Protein AF-A0A645CZB3-F1 (afdb_monomer_lite)

Secondary structure (DSSP, 8-state):
---SS-HHHHHHHHHHHHHSSS-HHHHHHHTT-S-HHHHHHHHHHHHHTT-S-HHHHHHHHHHHHHHHHTS--S-------HHHHHHHHHHHHHHHHHHHHHHHHHHHHHHHTT-

InterPro domains:
  IPR002514 Transposase IS3/IS911family [PF01527] (3-98)
  IPR009057 Homedomain-like superfamily [SSF46689] (2-105)

pLDDT: mean 81.79, std 15.64, range [41.94, 97.06]

Radius of gyration: 24.84 Å; chains: 1; bounding box: 57×36×69 Å

Sequence (115 aa):
MVSKYSTEFKLHVVRTYLNSPFGIRVAARSLGLPSKNYLTRWMQELTQKGLLTKEEIAAMEQKSSYQTKNRPAVESMHEMSPSEKQLAEENLRLKAEVDFLRTLVSLDDLNSKKK

Foldseek 3Di:
DDDPDDLVRLVVLLVCQLPDPDALQVSCVVVVHPGSVSNVVSLVVCVVVVVDDPVSVVSVVVSVVVVVVPPDPDDDDDDQDPVRVVVVVVVVVVVVVVVVVVVVVVVVVVVVVVD

Structure (mmCIF, N/CA/C/O backbone):
data_AF-A0A645CZB3-F1
#
_entry.id   AF-A0A645CZB3-F1
#
loop_
_atom_site.group_PDB
_atom_site.id
_atom_site.type_symbol
_atom_site.label_atom_id
_atom_site.label_alt_id
_atom_site.label_comp_id
_atom_site.label_asym_id
_atom_site.label_entity_id
_atom_site.label_seq_id
_atom_site.pdbx_PDB_ins_code
_atom_site.Cartn_x
_atom_site.Cartn_y
_atom_site.Cartn_z
_atom_site.occupancy
_atom_site.B_iso_or_equiv
_atom_site.auth_seq_id
_atom_site.auth_comp_id
_atom_site.auth_asym_id
_atom_site.auth_atom_id
_atom_site.pdbx_PDB_model_num
ATOM 1 N N . MET A 1 1 ? -26.382 -11.132 9.901 1.00 41.94 1 MET A N 1
ATOM 2 C CA . MET A 1 1 ? -25.725 -11.188 8.574 1.00 41.94 1 MET A CA 1
ATOM 3 C C . MET A 1 1 ? -24.358 -11.823 8.734 1.00 41.94 1 MET A C 1
ATOM 5 O O . MET A 1 1 ? -23.608 -11.389 9.599 1.00 41.94 1 MET A O 1
ATOM 9 N N . VAL A 1 2 ? -24.038 -12.831 7.925 1.00 56.47 2 VAL A N 1
ATOM 10 C CA . VAL A 1 2 ? -22.695 -13.423 7.882 1.00 56.47 2 VAL A CA 1
ATOM 11 C C . VAL A 1 2 ? -21.768 -12.434 7.175 1.00 56.47 2 VAL A C 1
ATOM 13 O O . VAL A 1 2 ? -22.051 -11.994 6.062 1.00 56.47 2 VAL A O 1
ATOM 16 N N . SER A 1 3 ? -20.685 -12.027 7.835 1.00 67.50 3 SER A N 1
ATOM 17 C CA . SER A 1 3 ? -19.648 -11.213 7.197 1.00 67.50 3 SER A CA 1
ATOM 18 C C . SER A 1 3 ? -19.012 -12.033 6.073 1.00 67.50 3 SER A C 1
ATOM 20 O O . SER A 1 3 ? -18.481 -13.106 6.339 1.00 67.50 3 SER A O 1
ATOM 22 N N . LYS A 1 4 ? -19.022 -11.521 4.832 1.00 82.88 4 LYS A N 1
ATOM 23 C CA . LYS A 1 4 ? -18.364 -12.158 3.669 1.00 82.88 4 LYS A CA 1
ATOM 24 C C . LYS A 1 4 ? -16.873 -12.447 3.911 1.00 82.88 4 LYS A C 1
ATOM 26 O O . LYS A 1 4 ? -16.302 -13.316 3.266 1.00 82.88 4 LYS A O 1
ATOM 31 N N . TYR A 1 5 ? -16.258 -11.710 4.834 1.00 87.94 5 TYR A N 1
ATOM 32 C CA . TYR A 1 5 ? -14.848 -11.821 5.185 1.00 87.94 5 TYR A CA 1
ATOM 33 C C . TYR A 1 5 ? -14.690 -12.211 6.653 1.00 87.94 5 TYR A C 1
ATOM 35 O O . TYR A 1 5 ? -15.314 -11.595 7.527 1.00 87.94 5 TYR A O 1
ATOM 43 N N . SER A 1 6 ? -13.841 -13.205 6.917 1.00 91.94 6 SER A N 1
ATOM 44 C CA . SER A 1 6 ? -13.476 -13.618 8.273 1.00 91.94 6 SER A CA 1
ATOM 45 C C . SER A 1 6 ? -12.645 -12.540 8.974 1.00 91.94 6 SER A C 1
ATOM 47 O O . SER A 1 6 ? -11.994 -11.717 8.327 1.00 91.94 6 SER A O 1
ATOM 49 N N . THR A 1 7 ? -12.657 -12.538 10.308 1.00 92.19 7 THR A N 1
ATOM 50 C CA . THR A 1 7 ? -11.849 -11.605 11.111 1.00 92.19 7 THR A CA 1
ATOM 51 C C . THR A 1 7 ? -10.357 -11.741 10.798 1.00 92.19 7 THR A C 1
ATOM 53 O O . THR A 1 7 ? -9.697 -10.728 10.584 1.00 92.19 7 THR A O 1
ATOM 56 N N . GLU A 1 8 ? -9.859 -12.973 10.664 1.00 91.88 8 GLU A N 1
ATOM 57 C CA . GLU A 1 8 ? -8.468 -13.265 10.285 1.00 91.88 8 GLU A CA 1
ATOM 58 C C . GLU A 1 8 ? -8.085 -12.637 8.942 1.00 91.88 8 GLU A C 1
ATOM 60 O O . GLU A 1 8 ? -7.046 -11.990 8.815 1.00 91.88 8 GLU A O 1
ATOM 65 N N . PHE A 1 9 ? -8.965 -12.742 7.941 1.00 93.19 9 PHE A N 1
ATOM 66 C CA . PHE A 1 9 ? -8.727 -12.126 6.639 1.00 93.19 9 PHE A CA 1
ATOM 67 C C . PHE A 1 9 ? -8.659 -10.597 6.740 1.00 93.19 9 PHE A C 1
ATOM 69 O O . PHE A 1 9 ? -7.765 -9.973 6.167 1.00 93.19 9 PHE A O 1
ATOM 76 N N . LYS A 1 10 ? -9.575 -9.982 7.501 1.00 93.69 10 LYS A N 1
ATOM 77 C CA . LYS A 1 10 ? -9.568 -8.528 7.727 1.00 93.69 10 LYS A CA 1
ATOM 78 C C . LYS A 1 10 ? -8.268 -8.076 8.398 1.00 93.69 10 LYS A C 1
ATOM 80 O O . LYS A 1 10 ? -7.697 -7.072 7.975 1.00 93.69 10 LYS A O 1
ATOM 85 N N . LEU A 1 11 ? -7.792 -8.819 9.401 1.00 94.38 11 LEU A N 1
ATOM 86 C CA . LEU A 1 11 ? -6.527 -8.546 10.090 1.00 94.38 11 LEU A CA 1
ATOM 87 C C . LEU A 1 11 ? -5.337 -8.625 9.137 1.00 94.38 11 LEU A C 1
ATOM 89 O O . LEU A 1 11 ? -4.534 -7.694 9.081 1.00 94.38 11 LEU A O 1
ATOM 93 N N . HIS A 1 12 ? -5.253 -9.696 8.348 1.00 93.69 12 HIS A N 1
ATOM 94 C CA . HIS A 1 12 ? -4.190 -9.871 7.364 1.00 93.69 12 HIS A CA 1
ATOM 95 C C . HIS A 1 12 ? -4.141 -8.706 6.363 1.00 93.69 12 HIS A C 1
ATOM 97 O O . HIS A 1 12 ? -3.079 -8.125 6.127 1.00 93.69 12 HIS A O 1
ATOM 103 N N . VAL A 1 13 ? -5.298 -8.309 5.827 1.00 93.38 13 VAL A N 1
ATOM 104 C CA . VAL A 1 13 ? -5.420 -7.187 4.887 1.00 93.38 13 VAL A CA 1
ATOM 105 C C . VAL A 1 13 ? -4.959 -5.870 5.512 1.00 93.38 13 VAL A C 1
ATOM 107 O O . VAL A 1 13 ? -4.192 -5.132 4.892 1.00 93.38 13 VAL A O 1
ATOM 110 N N . VAL A 1 14 ? -5.404 -5.568 6.735 1.00 93.31 14 VAL A N 1
ATOM 111 C CA . VAL A 1 14 ? -5.039 -4.319 7.419 1.00 93.31 14 VAL A CA 1
ATOM 112 C C . VAL A 1 14 ? -3.542 -4.279 7.719 1.00 93.31 14 VAL A C 1
ATOM 114 O O . VAL A 1 14 ? -2.897 -3.286 7.396 1.00 93.31 14 VAL A O 1
ATOM 117 N N . ARG A 1 15 ? -2.953 -5.363 8.230 1.00 93.75 15 ARG A N 1
ATOM 118 C CA . ARG A 1 15 ? -1.503 -5.443 8.482 1.00 93.75 15 ARG A CA 1
ATOM 119 C C . ARG A 1 15 ? -0.679 -5.297 7.209 1.00 93.75 15 ARG A C 1
ATOM 121 O O . ARG A 1 15 ? 0.305 -4.562 7.186 1.00 93.75 15 ARG A O 1
ATOM 128 N N . THR A 1 16 ? -1.122 -5.932 6.127 1.00 92.00 16 THR A N 1
ATOM 129 C CA . THR A 1 16 ? -0.483 -5.793 4.813 1.00 92.00 16 THR A CA 1
ATOM 130 C C . THR A 1 16 ? -0.504 -4.343 4.337 1.00 92.00 16 THR A C 1
ATOM 132 O O . THR A 1 16 ? 0.500 -3.840 3.838 1.00 92.00 16 THR A O 1
ATOM 135 N N . TYR A 1 17 ? -1.618 -3.636 4.542 1.00 91.56 17 TYR A N 1
ATOM 136 C CA . TYR A 1 17 ? -1.708 -2.208 4.246 1.00 91.56 17 TYR A CA 1
ATOM 137 C C . TYR A 1 17 ? -0.747 -1.362 5.100 1.00 91.56 17 TYR A C 1
ATOM 139 O O . TYR A 1 17 ? -0.081 -0.482 4.555 1.00 91.56 17 TYR A O 1
ATOM 147 N N . LEU A 1 18 ? -0.631 -1.628 6.405 1.00 90.25 18 LEU A N 1
ATOM 148 C CA . LEU A 1 18 ? 0.264 -0.867 7.288 1.00 90.25 18 LEU A CA 1
ATOM 149 C C . LEU A 1 18 ? 1.734 -0.994 6.870 1.00 90.25 18 LEU A C 1
ATOM 151 O O . LEU A 1 18 ? 2.440 0.015 6.805 1.00 90.25 18 LEU A O 1
ATOM 155 N N . ASN A 1 19 ? 2.145 -2.201 6.481 1.00 88.81 19 ASN A N 1
ATOM 156 C CA . ASN A 1 19 ? 3.505 -2.499 6.025 1.00 88.81 19 ASN A CA 1
ATOM 157 C C . ASN A 1 19 ? 3.783 -2.057 4.578 1.00 88.81 19 ASN A C 1
ATOM 159 O O . ASN A 1 19 ? 4.934 -1.990 4.156 1.00 88.81 19 ASN A O 1
ATOM 163 N N . SER A 1 20 ? 2.747 -1.749 3.797 1.00 85.50 20 SER A N 1
ATOM 164 C CA . SER A 1 20 ? 2.890 -1.357 2.396 1.00 85.50 20 SER A CA 1
ATOM 165 C C . SER A 1 20 ? 3.240 0.127 2.251 1.00 85.50 20 SER A C 1
ATOM 167 O O . SER A 1 20 ? 2.619 0.951 2.919 1.00 85.50 20 SER A O 1
ATOM 169 N N . PRO A 1 21 ? 4.133 0.538 1.331 1.00 84.62 21 PRO A N 1
ATOM 170 C CA . PRO A 1 21 ? 4.383 1.958 1.057 1.00 84.62 21 PRO A CA 1
ATOM 171 C C . PRO A 1 21 ? 3.192 2.661 0.380 1.00 84.62 21 PRO A C 1
ATOM 173 O O . PRO A 1 21 ? 3.179 3.883 0.253 1.00 84.62 21 PRO A O 1
ATOM 176 N N . PHE A 1 22 ? 2.180 1.912 -0.066 1.00 84.62 22 PHE A N 1
ATOM 177 C CA . PHE A 1 22 ? 1.093 2.442 -0.874 1.00 84.62 22 PHE A CA 1
ATOM 178 C C . PHE A 1 22 ? -0.062 3.015 -0.044 1.00 84.62 22 PHE A C 1
ATOM 180 O O . PHE A 1 22 ? -0.399 2.548 1.042 1.00 84.62 22 PHE A O 1
ATOM 187 N N . GLY A 1 23 ? -0.739 4.019 -0.607 1.00 85.75 23 GLY A N 1
ATOM 188 C CA . GLY A 1 23 ? -1.960 4.569 -0.024 1.00 85.75 23 GLY A CA 1
ATOM 189 C C . GLY A 1 23 ? -3.144 3.595 -0.090 1.00 85.75 23 GLY A C 1
ATOM 190 O O . GLY A 1 23 ? -3.186 2.681 -0.915 1.00 85.75 23 GLY A O 1
ATOM 191 N N . ILE A 1 24 ? -4.173 3.855 0.724 1.00 86.94 24 ILE A N 1
ATOM 192 C CA . ILE A 1 24 ? -5.322 2.954 0.931 1.00 86.94 24 ILE A CA 1
ATOM 193 C C . ILE A 1 24 ? -6.037 2.531 -0.362 1.00 86.94 24 ILE A C 1
ATOM 195 O O . ILE A 1 24 ? -6.545 1.421 -0.457 1.00 86.94 24 ILE A O 1
ATOM 199 N N . ARG A 1 25 ? -6.076 3.406 -1.380 1.00 86.75 25 ARG A N 1
ATOM 200 C CA . ARG A 1 25 ? -6.694 3.107 -2.684 1.00 86.75 25 ARG A CA 1
ATOM 201 C C . ARG A 1 25 ? -5.915 2.052 -3.459 1.00 86.75 25 ARG A C 1
ATOM 203 O O . ARG A 1 25 ? -6.520 1.142 -4.016 1.00 86.75 25 ARG A O 1
ATOM 210 N N . VAL A 1 26 ? -4.595 2.200 -3.503 1.00 87.06 26 VAL A N 1
ATOM 211 C CA . VAL A 1 26 ? -3.709 1.293 -4.236 1.00 87.06 26 VAL A CA 1
ATOM 212 C C . VAL A 1 26 ? -3.640 -0.045 -3.506 1.00 87.06 26 VAL A C 1
ATOM 214 O O . VAL A 1 26 ? -3.844 -1.073 -4.140 1.00 87.06 26 VAL A O 1
ATOM 217 N N . ALA A 1 27 ? -3.499 -0.025 -2.177 1.00 90.38 27 ALA A N 1
ATOM 218 C CA . ALA A 1 27 ? -3.524 -1.231 -1.351 1.00 90.38 27 ALA A CA 1
ATOM 219 C C . ALA A 1 27 ? -4.855 -2.001 -1.460 1.00 90.38 27 ALA A C 1
ATOM 221 O O . ALA A 1 27 ? -4.865 -3.222 -1.580 1.00 90.38 27 ALA A O 1
ATOM 222 N N . ALA A 1 28 ? -5.998 -1.303 -1.482 1.00 89.19 28 ALA A N 1
ATOM 223 C CA . ALA A 1 28 ? -7.295 -1.948 -1.689 1.00 89.19 28 ALA A CA 1
ATOM 224 C C . ALA A 1 28 ? -7.366 -2.660 -3.046 1.00 89.19 28 ALA A C 1
ATOM 226 O O . ALA A 1 28 ? -7.831 -3.794 -3.123 1.00 89.19 28 ALA A O 1
ATOM 227 N N . ARG A 1 29 ? -6.877 -2.006 -4.106 1.00 90.06 29 ARG A N 1
ATOM 228 C CA . ARG A 1 29 ? -6.856 -2.576 -5.454 1.00 90.06 29 ARG A CA 1
ATOM 229 C C . ARG A 1 29 ? -5.930 -3.790 -5.541 1.00 90.06 29 ARG A C 1
ATOM 231 O O . ARG A 1 29 ? -6.339 -4.795 -6.110 1.00 90.06 29 ARG A O 1
ATOM 238 N N . SER A 1 30 ? -4.725 -3.719 -4.971 1.00 88.69 30 SER A N 1
ATOM 239 C CA . SER A 1 30 ? -3.769 -4.837 -4.999 1.00 88.69 30 SER A CA 1
ATOM 240 C C . SER A 1 30 ? -4.275 -6.062 -4.236 1.00 88.69 30 SER A C 1
ATOM 242 O O . SER A 1 30 ? -3.958 -7.183 -4.606 1.00 88.69 30 SER A O 1
ATOM 244 N N . LEU A 1 31 ? -5.091 -5.853 -3.199 1.00 88.56 31 LEU A N 1
ATOM 245 C CA . LEU A 1 31 ? -5.708 -6.915 -2.398 1.00 88.56 31 LEU A CA 1
ATOM 246 C C . LEU A 1 31 ? -7.068 -7.382 -2.952 1.00 88.56 31 LEU A C 1
ATOM 248 O O . LEU A 1 31 ? -7.775 -8.138 -2.288 1.00 88.56 31 LEU A O 1
ATOM 252 N N . GLY A 1 32 ? -7.465 -6.921 -4.145 1.00 88.38 32 GLY A N 1
ATOM 253 C CA . GLY A 1 32 ? -8.713 -7.330 -4.797 1.00 88.38 32 GLY A CA 1
ATOM 254 C C . GLY A 1 32 ? -9.985 -6.835 -4.099 1.00 88.38 32 GLY A C 1
ATOM 255 O O . GLY A 1 32 ? -11.052 -7.430 -4.254 1.00 88.38 32 GLY A O 1
ATOM 256 N N . LEU A 1 33 ? -9.900 -5.762 -3.306 1.00 90.25 33 LEU A N 1
ATOM 257 C CA . LEU A 1 33 ? -11.063 -5.203 -2.624 1.00 90.25 33 LEU A CA 1
ATOM 258 C C . LEU A 1 33 ? -11.906 -4.346 -3.580 1.00 90.25 33 LEU A C 1
ATOM 260 O O . LEU A 1 33 ? -11.352 -3.530 -4.320 1.00 90.25 33 LEU A O 1
ATOM 264 N N . PRO A 1 34 ? -13.249 -4.419 -3.498 1.00 89.12 34 PRO A N 1
ATOM 265 C CA . PRO A 1 34 ? -14.125 -3.624 -4.362 1.00 89.12 34 PRO A CA 1
ATOM 266 C C . PRO A 1 34 ? -13.990 -2.110 -4.155 1.00 89.12 34 PRO A C 1
ATOM 268 O O . PRO A 1 34 ? -14.300 -1.319 -5.040 1.00 89.12 34 PRO A O 1
ATOM 271 N N . SER A 1 35 ? -13.581 -1.679 -2.958 1.00 89.31 35 SER A N 1
ATOM 272 C CA . SER A 1 35 ? -13.451 -0.264 -2.616 1.00 89.31 35 SER A CA 1
ATOM 273 C C . SER A 1 35 ? -12.491 -0.055 -1.451 1.00 89.31 35 SER A C 1
ATOM 275 O O . SER A 1 35 ? -12.421 -0.875 -0.533 1.00 89.31 35 SER A O 1
ATOM 277 N N . LYS A 1 36 ? -11.831 1.111 -1.417 1.00 87.19 36 LYS A N 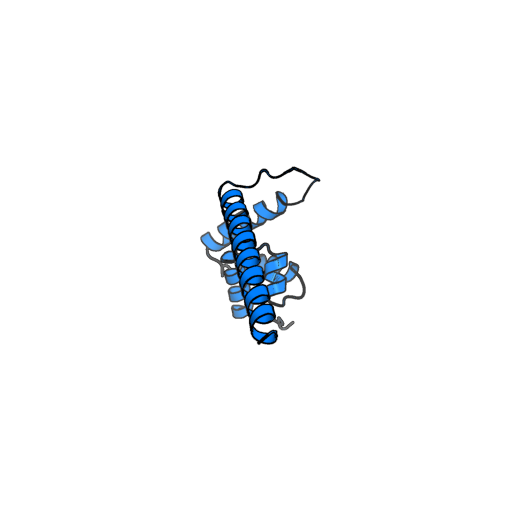1
ATOM 278 C CA . LYS A 1 36 ? -11.030 1.557 -0.264 1.00 87.19 36 LYS A CA 1
ATOM 279 C C . LYS A 1 36 ? -11.826 1.593 1.047 1.00 87.19 36 LYS A C 1
ATOM 281 O O . LYS A 1 36 ? -11.245 1.457 2.118 1.00 87.19 36 LYS A O 1
ATOM 286 N N . ASN A 1 37 ? -13.150 1.752 0.958 1.00 90.06 37 ASN A N 1
ATOM 287 C CA . ASN A 1 37 ? -14.028 1.872 2.120 1.00 90.06 37 ASN A CA 1
ATOM 288 C C . ASN A 1 37 ? -14.047 0.591 2.966 1.00 90.06 37 ASN A C 1
ATOM 290 O O . ASN A 1 37 ? -14.319 0.669 4.160 1.00 90.06 37 ASN A O 1
ATOM 294 N N . TYR A 1 38 ? -13.737 -0.571 2.376 1.00 91.38 38 TYR A N 1
ATOM 295 C CA . TYR A 1 38 ? -13.596 -1.824 3.121 1.00 91.38 38 TYR A CA 1
ATOM 296 C C . TYR A 1 38 ? -12.432 -1.746 4.107 1.00 91.38 38 TYR A C 1
ATOM 298 O O . TYR A 1 38 ? -12.630 -1.977 5.295 1.00 91.38 38 TYR A O 1
ATOM 306 N N . LEU A 1 39 ? -11.259 -1.319 3.635 1.00 91.31 39 LEU A N 1
ATOM 307 C CA . LEU A 1 39 ? -10.078 -1.111 4.472 1.00 91.31 39 LEU A CA 1
ATOM 308 C C . LEU A 1 39 ? -10.352 -0.087 5.580 1.00 91.31 39 LEU A C 1
ATOM 310 O O . LEU A 1 39 ? -10.068 -0.363 6.740 1.00 91.31 39 LEU A O 1
ATOM 314 N N . THR A 1 40 ? -10.974 1.055 5.259 1.00 90.56 40 THR A N 1
ATOM 315 C CA . THR A 1 40 ? -11.328 2.073 6.268 1.00 90.56 40 THR A CA 1
ATOM 316 C C . THR A 1 40 ? -12.246 1.518 7.355 1.00 90.56 40 THR A C 1
ATOM 318 O O . THR A 1 40 ? -11.988 1.723 8.539 1.00 90.56 40 THR A O 1
ATOM 321 N N . ARG A 1 41 ? -13.293 0.781 6.968 1.00 92.00 41 ARG A N 1
ATOM 322 C CA . ARG A 1 41 ? -14.234 0.180 7.920 1.00 92.00 41 ARG A CA 1
ATOM 323 C C . ARG A 1 41 ? -13.577 -0.901 8.769 1.00 92.00 41 ARG A C 1
ATOM 325 O O . ARG A 1 41 ? -13.826 -0.949 9.964 1.00 92.00 41 ARG A O 1
ATOM 332 N N . TRP A 1 42 ? -12.735 -1.749 8.181 1.00 93.50 42 TRP A N 1
ATOM 333 C CA . TRP A 1 42 ? -12.063 -2.819 8.921 1.00 93.50 42 TRP A CA 1
ATOM 334 C C . TRP A 1 42 ? -11.031 -2.286 9.903 1.00 93.50 42 TRP A C 1
ATOM 336 O O . TRP A 1 42 ? -10.963 -2.793 11.013 1.00 93.50 42 TRP A O 1
ATOM 346 N N . MET A 1 43 ? -10.297 -1.230 9.552 1.00 91.25 43 MET A N 1
ATOM 347 C CA . MET A 1 43 ? -9.410 -0.545 10.495 1.00 91.25 43 MET A CA 1
ATOM 348 C C . MET A 1 43 ? -10.177 -0.050 11.730 1.00 91.25 43 MET A C 1
ATOM 350 O O . MET A 1 43 ? -9.765 -0.320 12.856 1.00 91.25 43 MET A O 1
ATOM 354 N N . GLN A 1 44 ? -11.334 0.592 11.538 1.00 91.31 44 GLN A N 1
ATOM 355 C CA . GLN A 1 44 ? -12.189 1.039 12.646 1.00 91.31 44 GLN A CA 1
ATOM 356 C C . GLN A 1 44 ? -12.762 -0.135 13.452 1.00 91.31 44 GLN A C 1
ATOM 358 O O . GLN A 1 44 ? -12.672 -0.142 14.676 1.00 91.31 44 GLN A O 1
ATOM 363 N N . GLU A 1 45 ? -13.312 -1.144 12.772 1.00 92.88 45 GLU A N 1
ATOM 364 C CA . GLU A 1 45 ? -13.916 -2.328 13.394 1.00 92.88 45 GLU A CA 1
ATOM 365 C C . GLU A 1 45 ? -12.899 -3.098 14.251 1.00 92.88 45 GLU A C 1
ATOM 367 O O . GLU A 1 45 ? -13.200 -3.483 15.377 1.00 92.88 45 GLU A O 1
ATOM 372 N N . LEU A 1 46 ? -11.686 -3.311 13.737 1.00 93.06 46 LEU A N 1
ATOM 373 C CA . LEU A 1 46 ? -10.624 -4.025 14.444 1.00 93.06 46 LEU A CA 1
ATOM 374 C C . LEU A 1 46 ? -10.064 -3.209 15.615 1.00 93.06 46 LEU A C 1
ATOM 376 O O . LEU A 1 46 ? -9.726 -3.789 16.645 1.00 93.06 46 LEU A O 1
ATOM 380 N N . THR A 1 47 ? -10.022 -1.878 15.486 1.00 92.12 47 THR A N 1
ATOM 381 C CA . THR A 1 47 ? -9.592 -0.980 16.570 1.00 92.12 47 THR A CA 1
ATOM 382 C C . THR A 1 47 ? -10.601 -1.019 17.713 1.00 92.12 47 THR A C 1
ATOM 384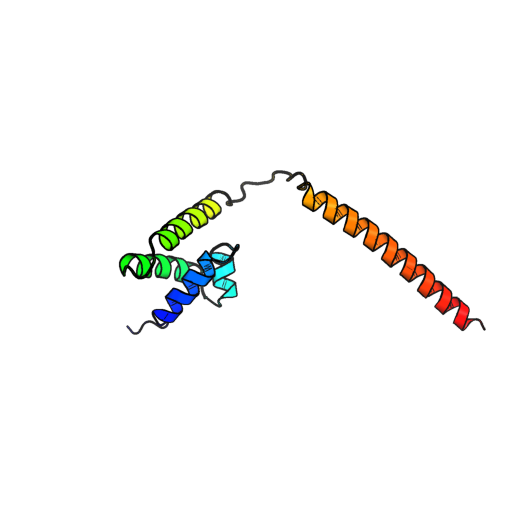 O O . THR A 1 47 ? -10.222 -1.214 18.862 1.00 92.12 47 THR A O 1
ATOM 387 N N . GLN A 1 48 ? -11.899 -0.931 17.402 1.00 91.44 48 GLN A N 1
ATOM 388 C CA . GLN A 1 48 ? -12.974 -1.039 18.396 1.00 91.44 48 GLN A CA 1
ATOM 389 C C . GLN A 1 48 ? -13.007 -2.407 19.083 1.00 91.44 48 GLN A C 1
ATOM 391 O O . GLN A 1 48 ? -13.323 -2.497 20.264 1.00 91.44 48 GLN A O 1
ATOM 396 N N . LYS A 1 49 ? -12.659 -3.472 18.355 1.00 91.69 49 LYS A N 1
ATOM 397 C CA . LYS A 1 49 ? -12.548 -4.829 18.905 1.00 91.69 49 LYS A CA 1
ATOM 398 C C . LYS A 1 49 ? -11.270 -5.064 19.718 1.00 91.69 49 LYS A C 1
ATOM 400 O O . LYS A 1 49 ? -11.124 -6.148 20.270 1.00 91.69 49 LYS A O 1
ATOM 405 N N . GLY A 1 50 ? -10.343 -4.102 19.769 1.00 91.81 50 GLY A N 1
ATOM 406 C CA . GLY A 1 50 ? -9.063 -4.253 20.467 1.00 91.81 50 GLY A CA 1
ATOM 407 C C . GLY A 1 50 ? -8.127 -5.287 19.831 1.00 91.81 50 GLY A C 1
ATOM 408 O O . GLY A 1 50 ? -7.273 -5.839 20.515 1.00 91.81 50 GLY A 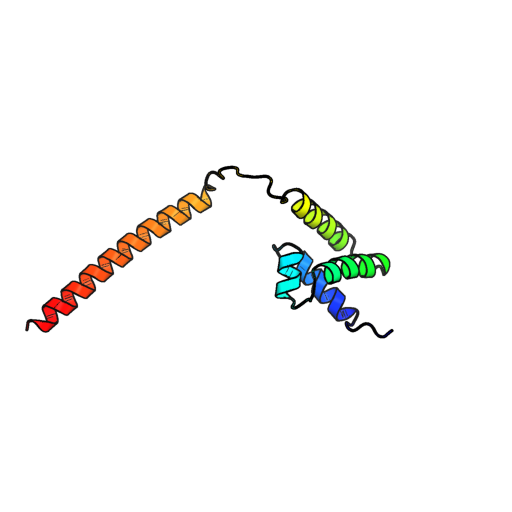O 1
ATOM 409 N N . LEU A 1 51 ? -8.295 -5.575 18.536 1.00 92.38 51 LEU A N 1
ATOM 410 C CA . LEU A 1 51 ? -7.500 -6.573 17.804 1.00 92.38 51 LEU A CA 1
ATOM 411 C C . LEU A 1 51 ? -6.243 -5.986 17.144 1.00 92.38 51 LEU A C 1
ATOM 413 O O . LEU A 1 51 ? -5.476 -6.723 16.525 1.00 92.38 51 LEU A O 1
ATOM 417 N N . LEU A 1 52 ? -6.055 -4.671 17.248 1.00 90.12 52 LEU A N 1
ATOM 418 C CA . LEU A 1 52 ? -4.891 -3.946 16.748 1.00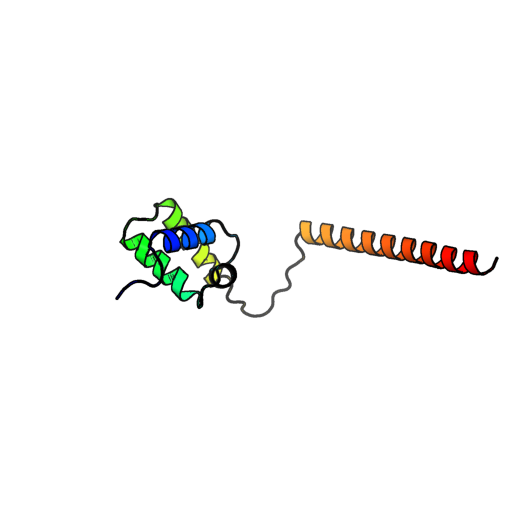 90.12 52 LEU A CA 1
ATOM 419 C C . LEU A 1 52 ? -4.064 -3.423 17.922 1.00 90.12 52 LEU A C 1
ATOM 421 O O . LEU A 1 52 ? -4.609 -2.989 18.939 1.00 90.12 52 LEU A O 1
ATOM 425 N N . THR A 1 53 ? -2.744 -3.451 17.776 1.00 91.06 53 THR A N 1
ATOM 426 C CA . THR A 1 53 ? -1.815 -2.906 18.765 1.00 91.06 53 THR A CA 1
ATOM 427 C C . THR A 1 53 ? -1.820 -1.378 18.734 1.00 91.06 53 THR A C 1
ATOM 429 O O . THR A 1 53 ? -2.218 -0.743 17.755 1.00 91.06 53 THR A O 1
ATOM 432 N N . LYS A 1 54 ? -1.326 -0.756 19.811 1.00 89.94 54 LYS A N 1
ATOM 433 C CA . LYS A 1 54 ? -1.154 0.705 19.870 1.00 89.94 54 LYS A CA 1
ATOM 434 C C . LYS A 1 54 ? -0.248 1.224 18.745 1.00 89.94 54 LYS A C 1
ATOM 436 O O . LYS A 1 54 ? -0.497 2.300 18.212 1.00 89.94 54 LYS A O 1
ATOM 441 N N . GLU A 1 55 ? 0.759 0.442 18.363 1.00 88.81 55 GLU A N 1
ATOM 442 C CA . GLU A 1 55 ? 1.675 0.756 17.262 1.00 88.81 55 GLU A CA 1
ATOM 443 C C . GLU A 1 55 ? 0.966 0.713 15.904 1.00 88.81 55 GLU A C 1
ATOM 445 O O . GLU A 1 55 ? 1.116 1.629 15.097 1.00 88.81 55 GLU A O 1
ATOM 450 N N . GLU A 1 56 ? 0.135 -0.308 15.669 1.00 90.00 56 GLU A N 1
ATOM 451 C CA . GLU A 1 56 ? -0.662 -0.424 14.445 1.00 90.00 56 GLU A CA 1
ATOM 452 C C . GLU A 1 56 ? -1.646 0.754 14.320 1.00 90.00 56 GLU A C 1
ATOM 454 O O . GLU A 1 56 ? -1.770 1.340 13.241 1.00 90.00 56 GLU A O 1
ATOM 459 N N . ILE A 1 57 ? -2.290 1.149 15.427 1.00 87.88 57 ILE A N 1
ATOM 460 C CA . ILE A 1 57 ? -3.181 2.323 15.518 1.00 87.88 57 ILE A CA 1
ATOM 461 C C . ILE A 1 57 ? -2.433 3.618 15.183 1.00 87.88 57 ILE A C 1
ATOM 463 O O . ILE A 1 57 ? -2.890 4.378 14.328 1.00 87.88 57 ILE A O 1
ATOM 467 N N . ALA A 1 58 ? -1.252 3.838 15.763 1.00 86.75 58 ALA A N 1
ATOM 468 C CA . ALA A 1 58 ? -0.433 5.007 15.449 1.00 86.75 58 ALA A CA 1
ATOM 469 C C . ALA A 1 58 ? -0.003 5.036 13.968 1.00 86.75 58 ALA A C 1
ATOM 471 O O . ALA A 1 58 ? -0.059 6.080 13.314 1.00 86.75 58 ALA A O 1
ATOM 472 N N . ALA A 1 59 ? 0.369 3.887 13.392 1.00 86.12 59 ALA A N 1
ATOM 473 C CA . ALA A 1 59 ? 0.749 3.785 11.982 1.00 86.12 59 ALA A CA 1
ATOM 474 C C . ALA A 1 59 ? -0.407 4.150 11.028 1.00 86.12 59 ALA A C 1
ATOM 476 O O . ALA A 1 59 ? -0.179 4.774 9.986 1.00 86.12 59 ALA A O 1
ATOM 477 N N . MET A 1 60 ? -1.655 3.821 11.386 1.00 85.81 60 MET A N 1
ATOM 478 C CA . MET A 1 60 ? -2.841 4.225 10.617 1.00 85.81 60 MET A CA 1
ATOM 479 C C . MET A 1 60 ? -3.003 5.747 10.542 1.00 85.81 60 MET A C 1
ATOM 481 O O . MET A 1 60 ? -3.298 6.277 9.464 1.00 85.81 60 MET A O 1
ATOM 485 N N . GLU A 1 61 ? -2.788 6.458 11.651 1.00 81.19 61 GLU A N 1
ATOM 486 C CA . GLU A 1 61 ? -2.910 7.920 11.707 1.00 81.19 61 GLU A CA 1
ATOM 487 C C . GLU A 1 61 ? -1.871 8.605 10.814 1.00 81.19 61 GLU A C 1
ATOM 489 O O . GLU A 1 61 ? -2.219 9.483 10.013 1.00 81.19 61 GLU A O 1
ATOM 494 N N . GLN A 1 62 ? -0.622 8.130 10.857 1.00 80.31 62 GLN A N 1
ATOM 495 C CA . GLN A 1 62 ? 0.470 8.660 10.033 1.00 80.31 62 GLN A CA 1
ATOM 496 C C . GLN A 1 62 ? 0.210 8.472 8.529 1.00 80.31 62 GLN A C 1
ATOM 498 O O . GLN A 1 62 ? 0.453 9.378 7.727 1.00 80.31 62 GLN A O 1
ATOM 503 N N . LYS A 1 63 ? -0.376 7.334 8.127 1.00 76.25 63 LYS A N 1
ATOM 504 C CA . LYS A 1 63 ? -0.772 7.078 6.728 1.00 76.25 63 LYS A CA 1
ATOM 505 C C . LYS A 1 63 ? -1.922 7.980 6.265 1.00 76.25 63 LYS A C 1
ATOM 507 O O . LYS A 1 63 ? -2.011 8.288 5.075 1.00 76.25 63 LYS A O 1
ATOM 512 N N . SER A 1 64 ? -2.811 8.399 7.172 1.00 64.00 64 SER A N 1
ATOM 513 C CA . SER A 1 64 ? -3.925 9.307 6.851 1.00 64.00 64 SER A CA 1
ATOM 514 C C . SER A 1 64 ? -3.451 10.746 6.605 1.00 64.00 64 SER A C 1
ATOM 516 O O . SER A 1 64 ? -3.930 11.394 5.674 1.00 64.00 64 SER A O 1
ATOM 518 N N . SER A 1 65 ? -2.430 11.196 7.347 1.00 54.31 65 SER A N 1
ATOM 519 C CA . SER A 1 65 ? -1.756 12.491 7.153 1.00 54.31 65 SER A CA 1
ATOM 520 C C . SER A 1 65 ? -1.098 12.596 5.770 1.00 54.31 65 SER A C 1
ATOM 522 O O . SER A 1 65 ? -1.103 13.651 5.135 1.00 54.31 65 SER A O 1
ATOM 524 N N . TYR A 1 66 ? -0.625 11.471 5.224 1.00 51.25 66 TYR A N 1
ATOM 525 C CA . TYR A 1 66 ? -0.123 11.403 3.848 1.00 51.25 66 TYR A CA 1
ATOM 526 C C . TYR A 1 66 ? -1.225 11.610 2.788 1.00 51.25 66 TYR A C 1
ATOM 528 O O . TYR A 1 66 ? -0.942 12.068 1.682 1.00 51.25 66 TYR A O 1
ATOM 536 N N . GLN A 1 67 ? -2.494 11.306 3.096 1.00 52.31 67 GLN A N 1
ATOM 537 C CA . GLN A 1 67 ? -3.610 11.469 2.150 1.00 52.31 67 GLN A CA 1
ATOM 538 C C . GLN A 1 67 ? -4.155 12.898 2.087 1.00 52.31 67 GLN A C 1
ATOM 540 O O . GLN A 1 67 ? -4.679 13.281 1.043 1.00 52.31 67 GLN A O 1
ATOM 545 N N . THR A 1 68 ? -4.033 13.689 3.156 1.00 46.75 68 THR A N 1
ATOM 546 C CA . THR A 1 68 ? -4.446 15.103 3.149 1.00 46.75 68 THR A CA 1
ATOM 547 C C . THR A 1 68 ? -3.399 16.008 2.504 1.00 46.75 68 THR A C 1
ATOM 549 O O . THR A 1 68 ? -3.775 16.978 1.851 1.00 46.75 68 THR A O 1
ATOM 552 N N . LYS A 1 69 ? -2.108 15.650 2.584 1.00 48.62 69 LYS A N 1
ATOM 553 C CA . LYS A 1 69 ? -1.022 16.350 1.870 1.00 48.62 69 LYS A CA 1
ATOM 554 C C . LYS A 1 69 ? -0.994 16.061 0.360 1.00 48.62 69 LYS A C 1
ATOM 556 O O . LYS A 1 69 ? -0.550 16.907 -0.402 1.00 48.62 69 LYS A O 1
ATOM 561 N N . ASN A 1 70 ? -1.547 14.924 -0.082 1.00 46.91 70 ASN A N 1
ATOM 562 C CA . ASN A 1 70 ? -1.619 14.519 -1.496 1.00 46.91 70 ASN A CA 1
ATOM 563 C C . ASN A 1 70 ? -3.014 14.701 -2.126 1.00 46.91 70 ASN A C 1
ATOM 565 O O . ASN A 1 70 ? -3.465 13.879 -2.931 1.00 46.91 70 ASN A O 1
ATOM 569 N N . ARG A 1 71 ? -3.710 15.794 -1.801 1.00 42.84 71 ARG A N 1
ATOM 570 C CA . ARG A 1 71 ? -4.640 16.397 -2.764 1.00 42.84 71 ARG A CA 1
ATOM 571 C C . ARG A 1 71 ? -3.754 17.261 -3.665 1.00 42.84 71 ARG A C 1
ATOM 573 O O . ARG A 1 71 ? -3.308 18.290 -3.172 1.00 42.84 71 ARG A O 1
ATOM 580 N N . PRO A 1 72 ? -3.429 16.867 -4.913 1.00 44.62 72 PRO A N 1
ATOM 581 C CA . PRO A 1 72 ? -2.632 17.730 -5.765 1.00 44.62 72 PRO A CA 1
ATOM 582 C C . PRO A 1 72 ? -3.510 18.928 -6.121 1.00 44.62 72 PRO A C 1
ATOM 584 O O . PRO A 1 72 ? -4.347 18.876 -7.020 1.00 44.62 72 PRO A O 1
ATOM 587 N N . ALA A 1 73 ? -3.370 19.996 -5.343 1.00 46.94 73 ALA A N 1
ATOM 588 C CA . ALA A 1 73 ? -3.466 21.322 -5.900 1.00 46.94 73 ALA A CA 1
ATOM 589 C C . ALA A 1 73 ? -2.315 21.404 -6.907 1.00 46.94 73 ALA A C 1
ATOM 591 O O . ALA A 1 73 ? -1.159 21.284 -6.523 1.00 46.94 73 ALA A O 1
ATOM 592 N N . VAL A 1 74 ? -2.686 21.403 -8.186 1.00 51.06 74 VAL A N 1
ATOM 593 C CA . VAL A 1 74 ? -2.053 22.142 -9.283 1.00 51.06 74 VAL A CA 1
ATOM 594 C C . VAL A 1 74 ? -0.544 22.387 -9.119 1.00 51.06 74 VAL A C 1
ATOM 596 O O . VAL A 1 74 ? -0.135 23.208 -8.311 1.00 51.06 74 VAL A O 1
ATOM 599 N N . GLU A 1 75 ? 0.239 21.686 -9.945 1.00 51.69 75 GLU A N 1
ATOM 600 C CA . GLU A 1 75 ? 1.533 22.130 -10.488 1.00 51.69 75 GLU A CA 1
ATOM 601 C C . GLU A 1 75 ? 2.539 22.749 -9.497 1.00 51.69 75 GLU A C 1
ATOM 603 O O . GLU A 1 75 ? 2.545 23.948 -9.237 1.00 51.69 75 GLU A O 1
ATOM 608 N N . SER A 1 76 ? 3.527 21.962 -9.069 1.00 47.66 76 SER A N 1
ATOM 609 C CA . SER A 1 76 ? 4.840 22.532 -8.758 1.00 47.66 76 SER A CA 1
ATOM 610 C C . SER A 1 76 ? 5.929 21.626 -9.311 1.00 47.66 76 SER A C 1
ATOM 612 O O . SER A 1 76 ? 6.004 20.454 -8.940 1.00 47.66 76 SER A O 1
ATOM 614 N N . MET A 1 77 ? 6.748 22.179 -10.205 1.00 51.09 77 MET A N 1
ATOM 615 C CA . MET A 1 77 ? 7.998 21.615 -10.713 1.00 51.09 77 MET A CA 1
ATOM 616 C C . MET A 1 77 ? 8.797 20.972 -9.571 1.00 51.09 77 MET A C 1
ATOM 618 O O . MET A 1 77 ? 9.379 21.678 -8.751 1.00 51.09 77 MET A O 1
ATOM 622 N N . HIS A 1 78 ? 8.810 19.641 -9.478 1.00 55.50 78 HIS A N 1
ATOM 623 C CA . HIS A 1 78 ? 9.716 18.966 -8.557 1.00 55.50 78 HIS A CA 1
ATOM 624 C C . HIS A 1 78 ? 11.085 18.921 -9.231 1.00 55.50 78 HIS A C 1
ATOM 626 O O . HIS A 1 78 ? 11.283 18.194 -10.204 1.00 55.50 78 HIS A O 1
ATOM 632 N N . GLU A 1 79 ? 11.999 19.764 -8.751 1.00 62.72 79 GLU A N 1
ATOM 633 C CA . GLU A 1 79 ? 13.434 19.584 -8.952 1.00 62.72 79 GLU A CA 1
ATOM 634 C C . GLU A 1 79 ? 13.770 18.121 -8.666 1.00 62.72 79 GLU A C 1
ATOM 636 O O . GLU A 1 79 ? 13.493 17.608 -7.583 1.00 62.72 79 GLU A O 1
ATOM 641 N N . MET A 1 80 ? 14.322 17.453 -9.672 1.00 62.44 80 MET A N 1
ATOM 642 C CA . MET A 1 80 ? 14.665 16.040 -9.617 1.00 62.44 80 MET A CA 1
ATOM 643 C C . MET A 1 80 ? 15.581 15.804 -8.403 1.00 62.44 80 MET A C 1
ATOM 645 O O . MET A 1 80 ? 16.601 16.488 -8.249 1.00 62.44 80 MET A O 1
ATOM 649 N N . SER A 1 81 ? 15.197 14.884 -7.513 1.00 79.81 81 SER A N 1
ATOM 650 C CA . SER A 1 81 ? 15.978 14.536 -6.321 1.00 79.81 81 SER A CA 1
ATOM 651 C C . SER A 1 81 ? 17.404 14.143 -6.737 1.00 79.81 81 SER A C 1
ATOM 653 O O . SER A 1 81 ? 17.580 13.592 -7.828 1.00 79.81 81 SER A O 1
ATOM 655 N N . PRO A 1 82 ? 18.447 14.377 -5.917 1.00 79.62 82 PRO A N 1
ATOM 656 C CA . PRO A 1 82 ? 19.821 14.016 -6.275 1.00 79.62 82 PRO A CA 1
ATOM 657 C C . PRO A 1 82 ? 19.971 12.570 -6.777 1.00 79.62 82 PRO A C 1
ATOM 659 O O . PRO A 1 82 ? 20.694 12.324 -7.739 1.00 79.62 82 PRO A O 1
ATOM 662 N N . SER A 1 83 ? 19.230 11.625 -6.192 1.00 83.44 83 SER A N 1
ATOM 663 C CA . SER A 1 83 ? 19.210 10.225 -6.639 1.00 83.44 83 SER A CA 1
ATOM 664 C C . SER A 1 83 ? 18.513 10.031 -7.989 1.00 83.44 83 SER A C 1
ATOM 666 O O . SER A 1 83 ? 18.937 9.202 -8.788 1.00 83.44 83 SER A O 1
ATOM 668 N N . GLU A 1 84 ? 17.459 10.797 -8.270 1.00 80.12 84 GLU A N 1
ATOM 669 C CA . GLU A 1 84 ? 16.754 10.749 -9.556 1.00 80.12 84 GLU A CA 1
ATOM 670 C C . GLU A 1 84 ? 17.614 11.337 -10.681 1.00 80.12 84 GLU A C 1
ATOM 672 O O . GLU A 1 84 ? 17.623 10.787 -11.779 1.00 80.12 84 GLU A O 1
ATOM 677 N N . LYS A 1 85 ? 18.386 12.399 -10.398 1.00 86.06 85 LYS A N 1
ATOM 678 C CA . LYS A 1 85 ? 19.364 12.974 -11.340 1.00 86.06 85 LYS A CA 1
ATOM 679 C C . LYS A 1 85 ? 20.440 11.948 -11.705 1.00 86.06 85 LYS A C 1
ATOM 681 O O . LYS A 1 85 ? 20.654 11.697 -12.886 1.00 86.06 85 LYS A O 1
ATOM 686 N N . GLN A 1 86 ? 21.033 11.289 -10.706 1.00 89.25 86 GLN A N 1
ATOM 687 C CA . GLN A 1 86 ? 22.025 10.225 -10.924 1.00 89.25 86 GLN A CA 1
ATOM 688 C C . GLN A 1 86 ? 21.461 9.075 -11.765 1.00 89.25 86 GLN A C 1
ATOM 690 O O . GLN A 1 86 ? 22.086 8.638 -12.729 1.00 89.25 86 GLN A O 1
ATOM 695 N N . LEU A 1 87 ? 20.247 8.618 -11.445 1.00 91.31 87 LEU A N 1
ATOM 696 C CA . LEU A 1 87 ? 19.606 7.537 -12.187 1.00 91.31 87 LEU A CA 1
ATOM 697 C C . LEU A 1 87 ? 19.268 7.948 -13.630 1.00 91.31 87 LEU A C 1
ATOM 699 O O . LEU A 1 87 ? 19.348 7.126 -14.546 1.00 91.31 87 LEU A O 1
ATOM 703 N N . ALA A 1 88 ? 18.882 9.207 -13.855 1.00 91.00 88 ALA A N 1
ATOM 704 C CA . ALA A 1 88 ? 18.612 9.738 -15.188 1.00 91.00 88 ALA A CA 1
ATOM 705 C C . ALA A 1 88 ? 19.891 9.829 -16.037 1.00 91.00 88 ALA A C 1
ATOM 707 O O . ALA A 1 88 ? 19.873 9.439 -17.206 1.00 91.00 88 ALA A O 1
ATOM 708 N N . GLU A 1 89 ? 21.000 10.277 -15.445 1.00 93.19 89 GLU A N 1
ATOM 709 C CA . GLU A 1 89 ? 22.317 10.310 -16.091 1.00 93.19 89 GLU A CA 1
ATOM 710 C C . GLU A 1 89 ? 22.803 8.905 -16.461 1.00 93.19 89 GLU A C 1
ATOM 712 O O . GLU A 1 89 ? 23.225 8.670 -17.596 1.00 93.19 89 GLU A O 1
ATOM 717 N N . GLU A 1 90 ? 22.681 7.944 -15.542 1.00 93.69 90 GLU A N 1
ATOM 718 C CA . GLU A 1 90 ? 23.047 6.552 -15.802 1.00 93.69 90 GLU A CA 1
ATOM 719 C C . GLU A 1 90 ? 22.203 5.954 -16.935 1.00 93.69 90 GLU A C 1
ATOM 721 O O . GLU A 1 90 ? 22.742 5.346 -17.860 1.00 93.69 90 GLU A O 1
ATOM 726 N N . ASN A 1 91 ? 20.889 6.198 -16.935 1.00 95.06 91 ASN A N 1
ATOM 727 C CA . ASN A 1 91 ? 20.009 5.759 -18.019 1.00 95.06 91 ASN A CA 1
ATOM 728 C C . ASN A 1 91 ? 20.393 6.364 -19.371 1.00 95.06 91 ASN A C 1
ATOM 730 O O . ASN A 1 91 ? 20.336 5.671 -20.388 1.00 95.06 91 ASN A O 1
ATOM 734 N N . LEU A 1 92 ? 20.758 7.647 -19.405 1.00 95.19 92 LEU A N 1
ATOM 735 C CA . LEU A 1 92 ? 21.184 8.307 -20.636 1.00 95.19 92 LEU A CA 1
ATOM 736 C C . LEU A 1 92 ? 22.475 7.679 -21.173 1.00 95.19 92 LEU A C 1
ATOM 738 O O . LEU A 1 92 ? 22.549 7.343 -22.355 1.00 95.19 92 LEU A O 1
ATOM 742 N N . ARG A 1 93 ? 23.458 7.456 -20.293 1.00 97.06 93 ARG A N 1
ATOM 743 C CA . ARG A 1 93 ? 24.723 6.801 -20.638 1.00 97.06 93 ARG A CA 1
ATOM 744 C C . ARG A 1 93 ? 24.500 5.388 -21.173 1.00 97.06 93 ARG A C 1
ATOM 746 O O . ARG A 1 93 ? 25.048 5.035 -22.213 1.00 97.06 93 ARG A O 1
ATOM 753 N N . LEU A 1 94 ? 23.689 4.588 -20.484 1.00 97.00 94 LEU A N 1
ATOM 754 C CA . LEU A 1 94 ? 23.401 3.214 -20.890 1.00 97.00 94 LEU A CA 1
ATOM 755 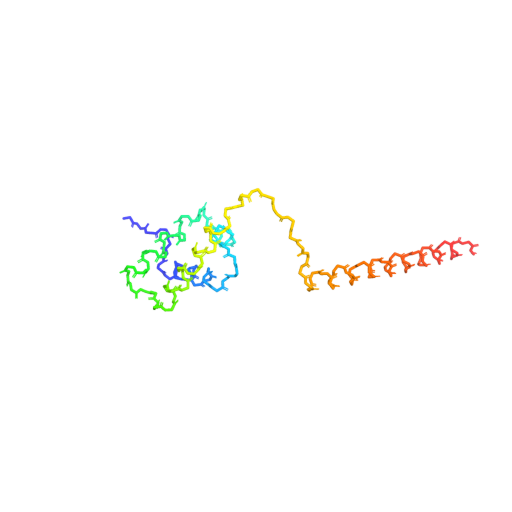C C . LEU A 1 94 ? 22.656 3.157 -22.227 1.00 97.00 94 LEU A C 1
ATOM 757 O O . LEU A 1 94 ? 22.946 2.287 -23.041 1.00 97.00 94 LEU A O 1
ATOM 761 N N . LYS A 1 95 ? 21.734 4.091 -22.491 1.00 94.00 95 LYS A N 1
ATOM 762 C CA . LYS A 1 95 ? 21.057 4.181 -23.794 1.00 94.00 95 LYS A CA 1
ATOM 763 C C . LYS A 1 95 ? 22.032 4.487 -24.924 1.00 94.00 95 LYS A C 1
ATOM 765 O O . LYS A 1 95 ? 21.964 3.827 -25.954 1.00 94.00 95 LYS A O 1
ATOM 770 N N . ALA A 1 96 ? 22.953 5.427 -24.714 1.00 96.62 96 ALA A N 1
ATOM 771 C CA . ALA A 1 96 ? 23.978 5.744 -25.703 1.00 96.62 96 ALA A CA 1
ATOM 772 C C . ALA A 1 96 ? 24.881 4.533 -26.000 1.00 96.62 96 ALA A C 1
ATOM 774 O O . ALA A 1 96 ? 25.145 4.240 -27.163 1.00 96.62 96 ALA A O 1
ATOM 775 N N . GLU A 1 97 ? 25.293 3.795 -24.965 1.00 95.50 97 GLU A N 1
ATOM 776 C CA . GLU A 1 97 ? 26.092 2.573 -25.120 1.00 95.50 97 GLU A CA 1
ATOM 777 C C . GLU A 1 97 ? 25.328 1.487 -25.887 1.00 95.50 97 GLU A C 1
ATOM 779 O O . GLU A 1 97 ? 25.840 0.906 -26.841 1.00 95.50 97 GLU A O 1
ATOM 784 N N . VAL A 1 98 ? 24.071 1.236 -25.509 1.00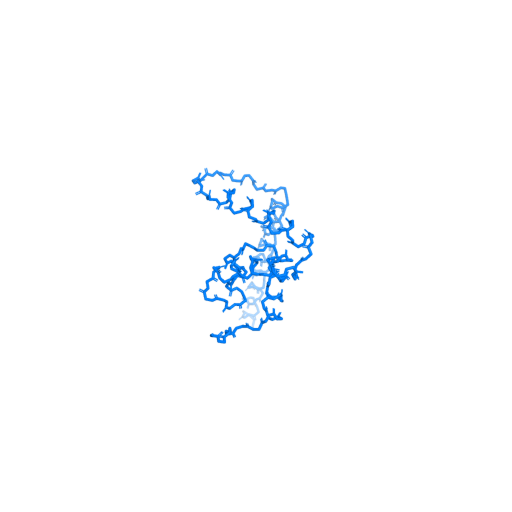 96.81 98 VAL A N 1
ATOM 785 C CA . VAL A 1 98 ? 23.217 0.251 -26.185 1.00 96.81 98 VAL A CA 1
ATOM 786 C C . VAL A 1 98 ? 23.018 0.614 -27.652 1.00 96.81 98 VAL A C 1
ATOM 788 O O . VAL A 1 98 ? 23.095 -0.266 -28.509 1.00 96.81 98 VAL A O 1
ATOM 791 N N . ASP A 1 99 ? 22.776 1.886 -27.959 1.00 96.50 99 ASP A N 1
ATOM 792 C CA . ASP A 1 99 ? 22.609 2.336 -29.336 1.00 96.50 99 ASP A CA 1
ATOM 793 C C . ASP A 1 99 ? 23.918 2.197 -30.125 1.00 96.50 99 ASP A C 1
ATOM 795 O O . ASP A 1 99 ? 23.895 1.670 -31.237 1.00 96.50 99 ASP A O 1
ATOM 799 N N . PHE A 1 100 ? 25.069 2.542 -29.540 1.00 96.56 100 PHE A N 1
ATOM 800 C CA . PHE A 1 100 ? 26.373 2.326 -30.170 1.00 96.56 100 PHE A CA 1
ATOM 801 C C . PHE A 1 100 ? 26.626 0.842 -30.477 1.00 96.56 100 PHE A C 1
ATOM 803 O O . PHE A 1 100 ? 26.905 0.484 -31.623 1.00 96.56 100 PHE A O 1
ATOM 810 N N . LEU A 1 101 ? 26.439 -0.048 -29.502 1.00 94.94 101 LEU A N 1
ATOM 811 C CA . LEU A 1 101 ? 26.615 -1.489 -29.703 1.00 94.94 101 LEU A CA 1
ATOM 812 C C . LEU A 1 101 ? 25.657 -2.042 -30.764 1.00 94.94 101 LEU A C 1
ATOM 814 O O . LEU A 1 101 ? 26.063 -2.841 -31.607 1.00 94.94 101 LEU A O 1
ATOM 818 N N . ARG A 1 102 ? 24.403 -1.580 -30.789 1.00 91.50 102 ARG A N 1
ATOM 819 C CA . ARG A 1 102 ? 23.442 -1.948 -31.840 1.00 91.50 102 ARG A CA 1
ATOM 820 C C . ARG A 1 102 ? 23.903 -1.510 -33.222 1.00 91.50 102 ARG A C 1
ATOM 822 O O . ARG A 1 102 ? 23.704 -2.262 -34.177 1.00 91.50 102 ARG A O 1
ATOM 829 N N . THR A 1 103 ? 24.513 -0.329 -33.348 1.00 91.75 103 THR A N 1
ATOM 830 C CA . THR A 1 103 ? 25.066 0.113 -34.636 1.00 91.75 103 THR A CA 1
ATOM 831 C C . THR A 1 103 ? 26.215 -0.781 -35.088 1.00 91.75 103 THR A C 1
ATOM 833 O O . THR A 1 103 ? 26.214 -1.194 -36.244 1.00 91.75 103 THR A O 1
ATOM 836 N N . LEU A 1 104 ? 27.133 -1.160 -34.192 1.00 89.56 104 LEU A N 1
ATOM 837 C CA . LEU A 1 104 ? 28.240 -2.065 -34.520 1.00 89.56 104 LEU A CA 1
ATOM 838 C C . LEU A 1 104 ? 27.743 -3.441 -34.966 1.00 89.56 104 LEU A C 1
ATOM 840 O O . LEU A 1 104 ? 28.116 -3.901 -36.041 1.00 89.56 104 LEU A O 1
ATOM 844 N N . VAL A 1 105 ? 26.834 -4.046 -34.195 1.00 90.00 105 VAL A N 1
ATOM 845 C CA . VAL A 1 105 ? 26.227 -5.341 -34.542 1.00 90.00 105 VAL A CA 1
ATOM 846 C C . VAL A 1 105 ? 25.536 -5.269 -35.906 1.00 90.00 105 VAL A C 1
ATOM 848 O O . VAL A 1 105 ? 25.735 -6.135 -36.754 1.00 90.00 105 VAL A O 1
ATOM 851 N N . SER A 1 106 ? 24.783 -4.196 -36.165 1.00 85.94 106 SER A N 1
ATOM 852 C CA . SER A 1 106 ? 24.107 -4.009 -37.455 1.00 85.94 106 SER A CA 1
ATOM 853 C C . SER A 1 106 ? 25.095 -3.866 -38.622 1.00 85.94 106 SER A C 1
ATOM 855 O O . SER A 1 106 ? 24.816 -4.334 -39.725 1.00 85.94 106 SER A O 1
ATOM 857 N N . LEU A 1 107 ? 26.246 -3.221 -38.410 1.00 80.06 107 LEU A N 1
ATOM 858 C CA . LEU A 1 107 ? 27.289 -3.074 -39.429 1.00 80.06 107 LEU A CA 1
ATOM 859 C C . LEU A 1 107 ? 28.000 -4.400 -39.718 1.00 80.06 107 LEU A C 1
ATOM 861 O O . LEU A 1 107 ? 28.217 -4.722 -40.889 1.00 80.06 107 LEU A O 1
ATOM 865 N N . ASP A 1 108 ? 28.306 -5.184 -38.687 1.00 82.56 108 ASP A N 1
ATOM 866 C CA . ASP A 1 108 ? 28.901 -6.515 -38.835 1.00 82.56 108 ASP A CA 1
ATOM 867 C C . ASP A 1 108 ? 27.964 -7.475 -39.580 1.00 82.56 108 ASP A C 1
ATOM 869 O O . ASP A 1 108 ? 28.406 -8.202 -40.478 1.00 82.56 108 ASP A O 1
ATOM 873 N N . ASP A 1 109 ? 26.659 -7.418 -39.302 1.00 78.31 109 ASP A N 1
ATOM 874 C CA . ASP A 1 109 ? 25.639 -8.192 -40.019 1.00 78.31 109 ASP A CA 1
ATOM 875 C C . ASP A 1 109 ? 25.558 -7.814 -41.508 1.00 78.31 109 ASP A C 1
ATOM 877 O O . ASP A 1 109 ? 25.360 -8.672 -42.375 1.00 78.31 109 ASP A O 1
ATOM 881 N N . LEU A 1 110 ? 25.714 -6.527 -41.834 1.00 73.12 110 LEU A N 1
ATOM 882 C CA . LEU A 1 110 ? 25.723 -6.044 -43.218 1.00 73.12 110 LEU A CA 1
ATOM 883 C C . LEU A 1 110 ? 27.015 -6.408 -43.956 1.00 73.12 110 LEU A C 1
ATOM 885 O O . LEU A 1 110 ? 26.977 -6.661 -45.162 1.00 73.12 110 LEU A O 1
ATOM 889 N N . ASN A 1 111 ? 28.149 -6.436 -43.259 1.00 66.88 111 ASN A N 1
ATOM 890 C CA . ASN A 1 111 ? 29.443 -6.779 -43.842 1.00 66.88 111 ASN A CA 1
ATOM 891 C C . ASN A 1 111 ? 29.570 -8.295 -44.076 1.00 66.88 111 ASN A C 1
ATOM 893 O O . ASN A 1 111 ? 30.073 -8.728 -45.111 1.00 66.88 111 ASN A O 1
ATOM 897 N N . SER A 1 112 ? 29.018 -9.102 -43.166 1.00 65.44 112 SER A N 1
ATOM 898 C CA . SER A 1 112 ? 28.965 -10.568 -43.268 1.00 65.44 112 SER A CA 1
ATOM 899 C C . SER A 1 112 ? 28.111 -11.074 -44.439 1.00 65.44 112 SER A C 1
ATOM 901 O O . SER A 1 112 ? 28.388 -12.140 -44.971 1.00 65.44 112 SER A O 1
ATOM 903 N N . LYS A 1 113 ? 27.102 -10.310 -44.883 1.00 62.75 113 LYS A N 1
ATOM 904 C CA . LYS A 1 113 ? 26.247 -10.646 -46.043 1.00 62.75 113 LYS A CA 1
ATOM 905 C C . LYS A 1 113 ? 26.839 -10.257 -47.406 1.00 62.75 113 LYS A C 1
ATOM 907 O O . LYS A 1 113 ? 26.246 -10.583 -48.431 1.00 62.75 113 LYS A O 1
ATOM 912 N N . LYS A 1 114 ? 27.949 -9.509 -47.432 1.00 59.34 114 LYS A N 1
ATOM 913 C CA . LYS A 1 114 ? 28.623 -9.045 -48.662 1.00 59.34 114 LYS A CA 1
ATOM 914 C C . LYS A 1 114 ? 29.818 -9.918 -49.082 1.00 59.34 114 LYS A C 1
ATOM 916 O O . LYS A 1 114 ? 30.460 -9.592 -50.079 1.00 59.34 114 LYS A O 1
ATOM 921 N N . LYS A 1 115 ? 30.119 -10.983 -48.338 1.00 50.88 115 LYS A N 1
ATOM 922 C CA . LYS A 1 115 ? 31.066 -12.048 -48.707 1.00 50.88 115 LYS A CA 1
ATOM 923 C C . LYS A 1 115 ? 30.304 -13.284 -49.158 1.00 50.88 115 LYS A C 1
ATOM 925 O O . LYS A 1 115 ? 30.852 -13.984 -50.033 1.00 50.88 115 LYS A O 1
#

Organism: NCBI:txid1076179